Protein AF-F7QZC0-F1 (afdb_monomer_lite)

Secondary structure (DSSP, 8-state):
--HHHHHHHHHHH-GGGHHHHHHHHHHHHHHHS-HHHHHHHHHHPPP-SSHHHHHHHHHHHTHHHHHHHHH-S--SHHHHHHHHHHHHHHHHHHH--

InterPro domains:
  IPR002560 Transposase IS204/IS1001/IS1096/IS1165, DDE domain [PF01610] (2-93)
  IPR047951 Transposase ISL3 [PTHR33498] (2-93)

Foldseek 3Di:
DDPVVVVCVVCVVPVVCPVVVVLVVQCVVVLVDDLVSNCVSLVPDDDPVDPVVVVSVVCVVVVVVSSCVSVDPDDCVVVVVVVVVVVVVVVVVVVVD

Structure (mmCIF, N/CA/C/O backbone):
data_AF-F7QZC0-F1
#
_entry.id   AF-F7QZC0-F1
#
loop_
_atom_site.group_PDB
_atom_site.id
_atom_site.type_symbol
_atom_site.label_atom_id
_atom_site.label_alt_id
_atom_site.label_comp_id
_atom_site.label_asym_id
_atom_site.label_entity_id
_atom_site.label_seq_id
_atom_site.pdbx_PDB_ins_code
_atom_site.Cartn_x
_atom_site.Cartn_y
_atom_site.Cartn_z
_atom_site.occupancy
_atom_site.B_iso_or_equiv
_atom_site.auth_seq_id
_atom_site.auth_comp_id
_atom_site.auth_asym_id
_atom_site.auth_atom_id
_atom_site.pdbx_PDB_model_num
ATOM 1 N N . MET A 1 1 ? -5.871 -28.385 -7.927 1.00 47.09 1 MET A N 1
ATOM 2 C CA . MET A 1 1 ? -6.767 -27.523 -7.129 1.00 47.09 1 MET A CA 1
ATOM 3 C C . MET A 1 1 ? -6.372 -26.083 -7.421 1.00 47.09 1 MET A C 1
ATOM 5 O O . MET A 1 1 ? -5.223 -25.736 -7.187 1.00 47.09 1 MET A O 1
ATOM 9 N N . THR A 1 2 ? -7.232 -25.304 -8.071 1.00 61.31 2 THR A N 1
ATOM 10 C CA . THR A 1 2 ? -6.954 -23.900 -8.428 1.00 61.31 2 THR A CA 1
ATOM 11 C C . THR A 1 2 ? -7.041 -23.016 -7.180 1.00 61.31 2 THR A C 1
ATOM 13 O O . THR A 1 2 ? -7.759 -23.361 -6.243 1.00 61.31 2 THR A O 1
ATOM 16 N N . GLN A 1 3 ? -6.321 -21.883 -7.145 1.00 58.19 3 GLN A N 1
ATOM 17 C CA . GLN A 1 3 ? -6.375 -20.947 -6.005 1.00 58.19 3 GLN A CA 1
ATOM 18 C C . GLN A 1 3 ? -7.816 -20.511 -5.687 1.00 58.19 3 GLN A C 1
ATOM 20 O O . GLN A 1 3 ? -8.165 -20.386 -4.518 1.00 58.19 3 GLN A O 1
ATOM 25 N N . GLN A 1 4 ? -8.664 -20.401 -6.716 1.00 63.62 4 GLN A N 1
ATOM 26 C CA . GLN A 1 4 ? -10.090 -20.094 -6.597 1.00 63.62 4 GLN A CA 1
ATOM 27 C C . GLN A 1 4 ? -10.853 -21.109 -5.726 1.00 63.62 4 GLN A C 1
ATOM 29 O O . GLN A 1 4 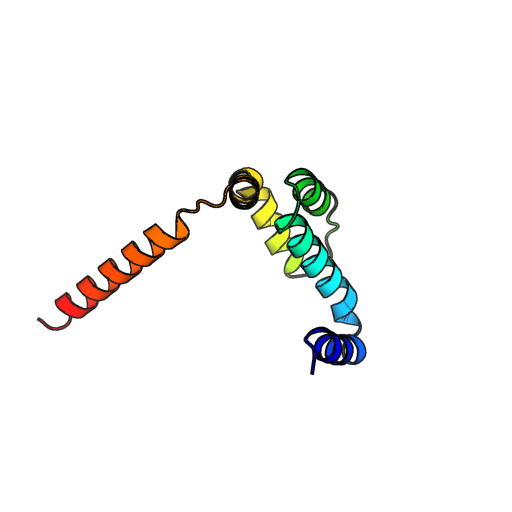? -11.549 -20.721 -4.798 1.00 63.62 4 GLN A O 1
ATOM 34 N N . ASN A 1 5 ? -10.630 -22.414 -5.926 1.00 65.50 5 ASN A N 1
ATOM 35 C CA . ASN A 1 5 ? -11.360 -23.460 -5.199 1.00 65.50 5 ASN A CA 1
ATOM 36 C C . ASN A 1 5 ? -10.967 -23.541 -3.712 1.00 65.50 5 ASN A C 1
ATOM 38 O O . ASN A 1 5 ? -11.767 -23.964 -2.883 1.00 65.50 5 ASN A O 1
ATOM 42 N N . ALA A 1 6 ? -9.729 -23.170 -3.368 1.00 64.56 6 ALA A N 1
ATOM 43 C CA . ALA A 1 6 ? -9.280 -23.112 -1.975 1.00 64.56 6 ALA A CA 1
ATOM 44 C C . ALA A 1 6 ? -9.856 -21.887 -1.244 1.00 64.56 6 ALA A C 1
ATOM 46 O O . ALA A 1 6 ? -10.171 -21.967 -0.058 1.00 64.56 6 ALA A O 1
ATOM 47 N N . LEU A 1 7 ? -10.020 -20.773 -1.960 1.00 65.31 7 LEU A N 1
ATOM 48 C CA . LEU A 1 7 ? -10.615 -19.542 -1.444 1.00 65.31 7 LEU A CA 1
ATOM 49 C C . LEU A 1 7 ? -12.115 -19.690 -1.210 1.00 65.31 7 LEU A C 1
ATOM 51 O O . LEU A 1 7 ? -12.585 -19.327 -0.134 1.00 65.31 7 LEU A O 1
ATOM 55 N N . ASP A 1 8 ? -12.834 -20.313 -2.145 1.00 67.12 8 ASP A N 1
ATOM 56 C CA . ASP A 1 8 ? -14.265 -20.596 -1.991 1.00 67.12 8 ASP A CA 1
ATOM 57 C 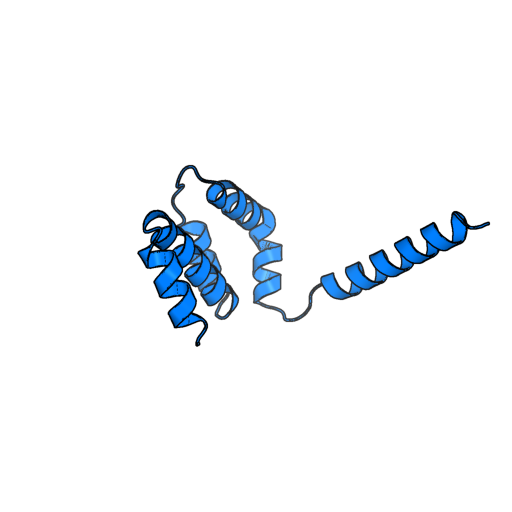C . ASP A 1 8 ? -14.538 -21.422 -0.727 1.00 67.12 8 ASP A C 1
ATOM 59 O O . ASP A 1 8 ? -15.504 -21.183 -0.009 1.00 67.12 8 ASP A O 1
ATOM 63 N N . LEU A 1 9 ? -13.646 -22.359 -0.396 1.00 70.06 9 LEU A N 1
ATOM 64 C CA . LEU A 1 9 ? -13.721 -23.168 0.822 1.00 70.06 9 LEU A CA 1
ATOM 65 C C . LEU A 1 9 ? -13.515 -22.347 2.105 1.00 70.06 9 LEU A C 1
ATOM 67 O O . LEU A 1 9 ? -14.191 -22.593 3.103 1.00 70.06 9 LEU A O 1
ATOM 71 N N . ILE A 1 10 ? -12.606 -21.371 2.091 1.00 69.38 10 ILE A N 1
ATOM 72 C CA . ILE A 1 10 ? -12.312 -20.512 3.249 1.00 69.38 10 ILE A CA 1
ATOM 73 C C . ILE A 1 10 ? -13.434 -19.492 3.464 1.00 69.38 10 ILE A C 1
ATOM 75 O O . ILE A 1 10 ? -13.900 -19.332 4.592 1.00 69.38 10 ILE A O 1
ATOM 79 N N . VAL A 1 11 ? -13.906 -18.847 2.393 1.00 66.31 11 VAL A N 1
ATOM 80 C CA . VAL A 1 11 ? -15.000 -17.863 2.445 1.00 66.31 11 VAL A CA 1
ATOM 81 C C . VAL A 1 11 ? -16.310 -18.532 2.861 1.00 66.31 11 VAL A C 1
ATOM 83 O O . VAL A 1 11 ? -17.011 -18.019 3.730 1.00 66.31 11 VAL A O 1
ATOM 86 N N . LYS A 1 12 ? -16.600 -19.732 2.340 1.00 71.31 12 LYS A N 1
ATOM 87 C CA . LYS A 1 12 ? -17.791 -20.510 2.716 1.00 71.31 12 LYS A CA 1
ATOM 88 C C . LYS A 1 12 ? -17.807 -20.911 4.195 1.00 71.31 12 LYS A C 1
ATOM 90 O O . LYS A 1 12 ? -18.877 -20.972 4.793 1.00 71.31 12 LYS A O 1
ATOM 95 N N . ASN A 1 13 ? -16.640 -21.172 4.784 1.00 73.31 13 ASN A N 1
ATOM 96 C CA . ASN A 1 13 ? -16.520 -21.548 6.196 1.00 73.31 13 ASN A CA 1
ATOM 97 C C . ASN A 1 13 ? -16.451 -20.338 7.142 1.00 73.31 13 ASN A C 1
ATOM 99 O O . ASN A 1 13 ? -16.748 -20.474 8.329 1.00 73.31 13 ASN A O 1
ATOM 103 N N . HIS A 1 14 ? -16.082 -19.158 6.636 1.00 69.44 14 HIS A N 1
ATOM 104 C CA . HIS A 1 14 ? -15.964 -17.937 7.428 1.00 69.44 14 HIS A CA 1
ATOM 105 C C . HIS A 1 14 ? -16.519 -16.714 6.674 1.00 69.44 14 HIS A C 1
ATOM 107 O O . HIS A 1 14 ? -15.747 -15.865 6.217 1.00 69.44 14 HIS A O 1
ATOM 113 N N . PRO A 1 15 ? -17.854 -16.579 6.571 1.00 69.38 15 PRO A N 1
ATOM 114 C CA . PRO A 1 15 ? -18.511 -15.527 5.786 1.00 69.38 15 PRO A CA 1
ATOM 115 C C . PRO A 1 15 ? -18.159 -14.096 6.228 1.00 69.38 15 PRO A C 1
ATOM 117 O O . PRO A 1 15 ? -18.252 -13.154 5.448 1.00 69.38 15 PRO A O 1
ATOM 120 N N . GLN A 1 16 ? -17.666 -13.905 7.456 1.00 70.69 16 GLN A N 1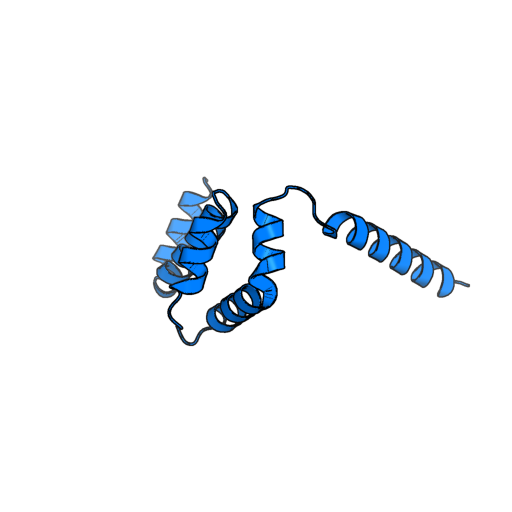
ATOM 121 C CA . GLN A 1 16 ? -17.135 -12.618 7.914 1.00 70.69 16 GLN A CA 1
ATOM 122 C C . GLN A 1 16 ? -15.890 -12.135 7.141 1.00 70.69 16 GLN A C 1
ATOM 124 O O . GLN A 1 16 ? -15.560 -10.951 7.209 1.00 70.69 16 GLN A O 1
ATOM 129 N N . PHE A 1 17 ? -15.194 -13.024 6.423 1.00 69.88 17 PHE A N 1
ATOM 130 C CA . PHE A 1 17 ? -13.995 -12.686 5.651 1.00 69.88 17 PHE A CA 1
ATOM 131 C C . PHE A 1 17 ? -14.284 -12.235 4.224 1.00 69.88 17 PHE A C 1
ATOM 133 O O . PHE A 1 17 ? -13.394 -11.647 3.619 1.00 69.88 17 PHE A O 1
ATOM 140 N N . GLU A 1 18 ? -15.495 -12.445 3.707 1.00 75.94 18 GLU A N 1
ATOM 141 C CA . GLU A 1 18 ? -15.858 -12.104 2.325 1.00 75.94 18 GLU A CA 1
ATOM 142 C C . GLU A 1 18 ? -15.576 -10.623 2.031 1.00 75.94 18 GLU A C 1
ATOM 144 O O . GLU A 1 18 ? -14.751 -10.296 1.185 1.00 75.94 18 GLU A O 1
ATOM 149 N N . LYS A 1 19 ? -16.100 -9.719 2.867 1.00 75.94 19 LYS A N 1
ATOM 150 C CA . LYS A 1 19 ? -15.890 -8.266 2.721 1.00 75.94 19 LYS A CA 1
ATOM 151 C C . LYS A 1 19 ? -14.430 -7.829 2.863 1.00 75.94 19 LYS A C 1
ATOM 153 O O . LYS A 1 19 ? -14.016 -6.837 2.268 1.00 75.94 19 LYS A O 1
ATOM 158 N N . VAL A 1 20 ? -13.658 -8.524 3.699 1.00 78.44 20 VAL A N 1
ATOM 159 C CA . VAL A 1 20 ? -12.228 -8.232 3.904 1.00 78.44 20 VAL A CA 1
ATOM 160 C C . VAL A 1 20 ? -11.430 -8.675 2.682 1.00 78.44 20 VAL A C 1
ATOM 162 O O . VAL A 1 20 ? -10.503 -7.986 2.257 1.00 78.44 20 VAL A O 1
ATOM 165 N N . TYR A 1 21 ? -11.804 -9.820 2.122 1.00 77.12 21 TYR A N 1
ATOM 166 C CA . TYR A 1 21 ? -11.174 -10.390 0.950 1.00 77.12 21 TYR A CA 1
ATOM 167 C C . TYR A 1 21 ? -11.492 -9.581 -0.310 1.00 77.12 21 TYR A C 1
ATOM 169 O O . TYR A 1 21 ? -10.566 -9.247 -1.042 1.00 77.12 21 TYR A O 1
ATOM 177 N N . ASP A 1 22 ? -12.739 -9.146 -0.487 1.00 81.25 22 ASP A N 1
ATOM 178 C CA . ASP A 1 22 ? -13.135 -8.244 -1.573 1.00 81.25 22 ASP A CA 1
ATOM 179 C C . ASP A 1 22 ? -12.330 -6.941 -1.531 1.00 81.25 22 ASP A C 1
ATOM 181 O O . ASP A 1 22 ? -11.738 -6.539 -2.530 1.00 81.25 22 ASP A O 1
ATOM 185 N N . ALA A 1 23 ? -12.200 -6.328 -0.348 1.00 77.75 23 ALA A N 1
ATOM 186 C CA . ALA A 1 23 ? -11.390 -5.124 -0.175 1.00 77.75 23 ALA A CA 1
ATOM 187 C C . ALA A 1 23 ? -9.904 -5.366 -0.500 1.00 77.75 23 ALA A C 1
ATOM 189 O O . ALA A 1 23 ? -9.252 -4.521 -1.115 1.00 77.75 23 ALA A O 1
ATOM 190 N N . TYR A 1 24 ? -9.353 -6.521 -0.114 1.00 83.31 24 TYR A N 1
ATOM 191 C CA . TYR A 1 24 ? -7.993 -6.912 -0.490 1.00 83.31 24 TYR A CA 1
ATOM 192 C C . TYR A 1 24 ? -7.848 -7.062 -2.008 1.00 83.31 24 TYR A C 1
ATOM 194 O O . TYR A 1 24 ? -6.868 -6.590 -2.587 1.00 83.31 24 TYR A O 1
ATOM 202 N N . GLN A 1 25 ? -8.815 -7.705 -2.654 1.00 79.62 25 GLN A N 1
ATOM 203 C CA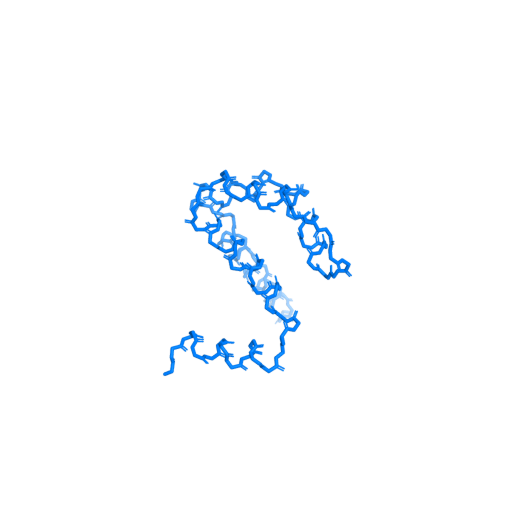 . GLN A 1 25 ? -8.776 -8.000 -4.078 1.00 79.62 25 GLN A CA 1
ATOM 204 C C . GLN A 1 25 ? -8.964 -6.734 -4.914 1.00 79.62 25 GLN A C 1
ATOM 206 O O . GLN A 1 25 ? -8.258 -6.553 -5.905 1.00 79.62 25 GLN A O 1
ATOM 211 N N . ASP A 1 26 ? -9.810 -5.810 -4.462 1.00 78.31 26 ASP A N 1
ATOM 212 C CA . ASP A 1 26 ? -9.959 -4.475 -5.036 1.00 78.31 26 ASP A CA 1
ATOM 213 C C . ASP A 1 26 ? -8.660 -3.675 -4.959 1.00 78.31 26 ASP A C 1
ATOM 215 O O . ASP A 1 26 ? -8.215 -3.126 -5.969 1.00 78.31 26 ASP A O 1
ATOM 219 N N . VAL A 1 27 ? -8.003 -3.661 -3.795 1.00 74.88 27 VAL A N 1
ATOM 220 C CA . VAL A 1 27 ? -6.698 -3.007 -3.632 1.00 74.88 27 VAL A CA 1
ATOM 221 C C . VAL A 1 27 ? -5.655 -3.668 -4.534 1.00 74.88 27 VAL A C 1
ATOM 223 O O . VAL A 1 27 ? -4.968 -2.977 -5.277 1.00 74.88 27 VAL A O 1
ATOM 226 N N . PHE A 1 28 ? -5.553 -4.997 -4.540 1.00 77.50 28 PHE A N 1
ATOM 227 C CA . PHE A 1 28 ? -4.583 -5.724 -5.363 1.00 77.50 28 PHE A CA 1
ATOM 228 C C . PHE A 1 28 ? -4.796 -5.498 -6.868 1.00 77.50 28 PHE A C 1
ATOM 230 O O . PHE A 1 28 ? -3.838 -5.304 -7.620 1.00 77.50 28 PHE A O 1
ATOM 237 N N . ASN A 1 29 ? -6.051 -5.474 -7.315 1.00 71.94 29 ASN A N 1
ATOM 238 C CA . ASN A 1 29 ? -6.399 -5.200 -8.705 1.00 71.94 29 ASN A CA 1
ATOM 239 C C . ASN A 1 29 ? -6.140 -3.734 -9.081 1.00 71.94 29 ASN A C 1
ATOM 241 O O . ASN A 1 29 ? -5.666 -3.475 -10.188 1.00 71.94 29 ASN A O 1
ATOM 245 N N . ALA A 1 30 ? -6.373 -2.788 -8.165 1.00 69.25 30 ALA A N 1
ATOM 246 C CA . ALA A 1 30 ? -6.021 -1.379 -8.345 1.00 69.25 30 ALA A CA 1
ATOM 247 C C . ALA A 1 30 ? -4.499 -1.173 -8.429 1.00 69.25 30 ALA A C 1
ATOM 249 O O . ALA A 1 30 ? -4.021 -0.431 -9.283 1.00 69.25 30 ALA A O 1
ATOM 250 N N . LEU A 1 31 ? -3.725 -1.893 -7.610 1.00 66.88 31 LEU A N 1
ATOM 251 C CA . LEU A 1 31 ? -2.262 -1.919 -7.70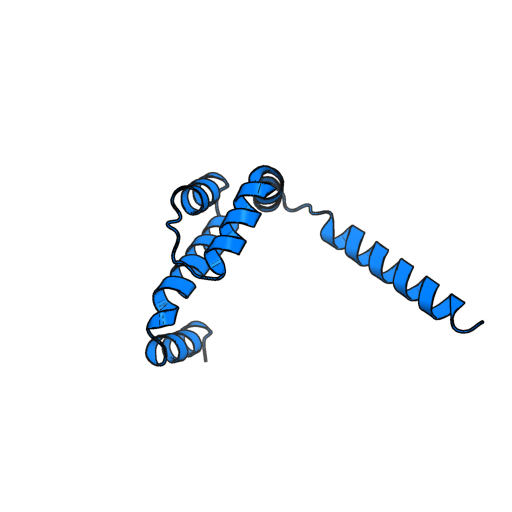0 1.00 66.88 31 LEU A CA 1
ATOM 252 C C . LEU A 1 31 ? -1.777 -2.508 -9.038 1.00 66.88 31 LEU A C 1
ATOM 254 O O . LEU A 1 31 ? -0.713 -2.135 -9.516 1.00 66.88 31 LEU A O 1
ATOM 258 N N . LYS A 1 32 ? -2.560 -3.393 -9.675 1.00 66.25 32 LYS A N 1
ATOM 259 C CA . LYS A 1 32 ? -2.274 -3.938 -11.014 1.00 66.25 32 LYS A CA 1
ATOM 260 C C . LYS A 1 32 ? -2.683 -3.021 -12.175 1.00 66.25 32 LYS A C 1
ATOM 262 O O . LYS A 1 32 ? -2.180 -3.229 -13.280 1.00 66.25 32 LYS A O 1
ATOM 267 N N . LYS A 1 33 ? -3.608 -2.065 -11.989 1.00 60.09 33 LYS A N 1
ATOM 268 C CA . LYS A 1 33 ? -4.095 -1.163 -13.054 1.00 60.09 33 LYS A CA 1
ATOM 269 C C . LYS A 1 33 ? -4.524 0.219 -12.532 1.00 60.09 33 LYS A C 1
ATOM 271 O O . LYS A 1 33 ? -5.535 0.343 -11.851 1.00 60.09 33 LYS A O 1
ATOM 276 N N . LYS A 1 34 ? -3.821 1.242 -13.045 1.00 72.06 34 LYS A N 1
ATOM 277 C CA . LYS A 1 34 ? -4.067 2.699 -12.992 1.00 72.06 34 LYS A CA 1
ATOM 278 C C . LYS A 1 34 ? -4.168 3.326 -11.591 1.00 72.06 34 LYS A C 1
ATOM 280 O O . LYS A 1 34 ? -5.142 3.149 -10.868 1.00 72.06 34 LYS A O 1
ATOM 285 N N . ARG A 1 35 ? -3.200 4.213 -11.321 1.00 77.12 35 ARG A N 1
ATOM 286 C CA . ARG A 1 35 ? -3.106 5.224 -10.245 1.00 77.12 35 ARG A CA 1
ATOM 287 C C . ARG A 1 35 ? -4.457 5.766 -9.753 1.00 77.12 35 ARG A C 1
ATOM 289 O O . ARG A 1 35 ? -4.696 5.834 -8.554 1.00 77.12 35 ARG A O 1
ATOM 296 N N . GLU A 1 36 ? -5.344 6.105 -10.682 1.00 80.25 36 GLU A N 1
ATOM 297 C CA . GLU A 1 36 ? -6.677 6.667 -10.422 1.00 80.25 36 GLU A CA 1
ATOM 298 C C . GLU A 1 36 ? -7.584 5.719 -9.624 1.00 80.25 36 GLU A C 1
ATOM 300 O O . GLU A 1 36 ? -8.268 6.154 -8.702 1.00 80.25 36 GLU A O 1
ATOM 305 N N . ARG A 1 37 ? -7.551 4.411 -9.916 1.00 83.12 37 ARG A N 1
ATOM 306 C CA . ARG A 1 37 ? -8.378 3.420 -9.216 1.00 83.12 37 ARG A CA 1
ATOM 307 C C . ARG A 1 37 ? -7.912 3.209 -7.779 1.00 83.12 37 ARG A C 1
ATOM 309 O O . ARG A 1 37 ? -8.734 2.992 -6.896 1.00 83.12 37 ARG A O 1
ATOM 316 N N . LEU A 1 38 ? -6.605 3.288 -7.533 1.00 84.38 38 LEU A N 1
ATOM 317 C CA . LEU A 1 38 ? -6.061 3.190 -6.181 1.00 84.38 38 LEU A CA 1
ATOM 318 C C . LEU A 1 38 ? -6.455 4.399 -5.329 1.00 84.38 38 LEU A C 1
ATOM 320 O O . LEU A 1 38 ? -6.822 4.224 -4.170 1.00 84.38 38 LEU A O 1
ATOM 324 N N . ILE A 1 39 ? -6.405 5.603 -5.908 1.00 87.19 39 ILE A N 1
ATOM 325 C CA . ILE A 1 39 ? -6.871 6.826 -5.241 1.00 87.19 39 ILE A CA 1
ATOM 326 C C . ILE A 1 39 ? -8.344 6.665 -4.860 1.00 87.19 39 ILE A C 1
ATOM 328 O O . ILE A 1 39 ? -8.680 6.810 -3.690 1.00 87.19 39 ILE A O 1
ATOM 332 N N . ASP A 1 40 ? -9.184 6.262 -5.814 1.00 88.62 40 ASP A N 1
ATOM 333 C CA . ASP A 1 40 ? -10.620 6.060 -5.610 1.00 88.62 40 ASP A CA 1
ATOM 334 C C . ASP A 1 40 ? -10.928 5.058 -4.479 1.00 88.62 40 ASP A C 1
ATOM 336 O O . ASP A 1 40 ? -11.708 5.353 -3.573 1.00 88.62 40 ASP A O 1
ATOM 340 N N . VAL A 1 41 ? -10.256 3.900 -4.465 1.00 89.25 41 VAL A N 1
ATOM 341 C CA . VAL A 1 41 ? -10.432 2.874 -3.420 1.00 89.25 41 VAL A CA 1
ATOM 342 C C . VAL A 1 41 ? -9.986 3.379 -2.049 1.00 89.25 41 VAL A C 1
ATOM 344 O O . VAL A 1 41 ? -10.674 3.160 -1.049 1.00 89.25 41 VAL A O 1
ATOM 347 N N . LEU A 1 42 ? -8.836 4.055 -1.974 1.00 90.38 42 LEU A N 1
ATOM 348 C CA . LEU A 1 42 ? -8.337 4.570 -0.705 1.00 90.38 42 LEU A CA 1
ATOM 349 C C . LEU A 1 42 ? -9.249 5.683 -0.188 1.00 90.38 42 LEU A C 1
ATOM 351 O O . LEU A 1 42 ? -9.646 5.646 0.977 1.00 90.38 42 LEU A O 1
ATOM 355 N N . GLU A 1 43 ? -9.612 6.661 -1.015 1.00 90.50 43 GLU A N 1
ATOM 356 C CA . GLU A 1 43 ? -10.434 7.802 -0.607 1.00 90.50 43 GLU A CA 1
ATOM 357 C C . GLU A 1 43 ? -11.832 7.381 -0.153 1.00 90.50 43 GLU A C 1
ATOM 359 O O . GLU A 1 43 ? -12.247 7.799 0.932 1.00 90.50 43 GLU A O 1
ATOM 364 N N . ASN A 1 44 ? -12.484 6.472 -0.882 1.00 92.19 44 ASN A N 1
ATOM 365 C CA . ASN A 1 44 ? -13.844 6.018 -0.585 1.00 92.19 44 ASN A CA 1
ATOM 366 C C . ASN A 1 44 ? -13.939 4.916 0.484 1.00 92.19 44 ASN A C 1
ATOM 368 O O . ASN A 1 44 ? -15.044 4.503 0.851 1.00 92.19 44 ASN A O 1
ATOM 372 N N . TYR A 1 45 ? -12.811 4.453 1.031 1.00 92.88 45 TYR A N 1
ATOM 373 C CA . TYR A 1 45 ? -12.808 3.466 2.108 1.00 92.88 45 TYR A CA 1
ATOM 374 C C . TYR A 1 45 ? -13.557 3.970 3.352 1.00 92.88 45 TYR A C 1
ATOM 376 O O . TYR A 1 45 ? -13.187 4.975 3.972 1.00 92.88 45 TYR A O 1
ATOM 384 N N . ARG A 1 46 ? -14.579 3.213 3.768 1.00 92.12 46 ARG A N 1
ATOM 385 C CA . ARG A 1 46 ? -15.316 3.435 5.016 1.00 92.12 46 ARG A CA 1
ATOM 386 C C . ARG A 1 46 ? -14.711 2.598 6.131 1.00 92.12 46 ARG A C 1
ATOM 388 O O . ARG A 1 46 ? -14.497 1.399 5.970 1.00 92.12 46 ARG A O 1
ATOM 395 N N . ARG A 1 47 ? -14.479 3.236 7.279 1.00 91.12 47 ARG A N 1
ATOM 396 C CA . ARG A 1 47 ? -13.950 2.560 8.464 1.00 91.12 47 ARG A CA 1
ATOM 397 C C . ARG A 1 47 ? -14.850 1.409 8.887 1.00 91.12 47 ARG A C 1
ATOM 399 O O . ARG A 1 47 ? -16.069 1.555 8.938 1.00 91.12 47 ARG A O 1
ATOM 406 N N . SER A 1 48 ? -14.219 0.292 9.217 1.00 89.69 48 SER A N 1
ATOM 407 C CA . SER A 1 48 ? -14.888 -0.934 9.654 1.00 89.69 48 SER A CA 1
ATOM 408 C C . SER A 1 48 ? -14.620 -1.265 11.124 1.00 89.69 48 SER A C 1
ATOM 410 O O . SER A 1 48 ? -15.186 -2.225 11.640 1.00 89.69 48 SER A O 1
ATOM 412 N N . GLY A 1 49 ? -13.774 -0.485 11.811 1.00 87.31 49 GLY A N 1
ATOM 413 C CA . GLY A 1 49 ? -13.364 -0.743 13.194 1.00 87.31 49 GLY A CA 1
ATOM 414 C C . GLY A 1 49 ? -12.331 -1.865 13.323 1.00 87.31 49 GLY A C 1
ATOM 415 O O . GLY A 1 49 ? -12.087 -2.348 14.424 1.00 87.31 49 GLY A O 1
ATOM 416 N N . GLN A 1 50 ? -11.741 -2.296 12.207 1.00 90.12 50 GLN A N 1
ATOM 417 C CA . GLN A 1 50 ? -10.806 -3.418 12.135 1.00 90.12 50 GLN A CA 1
ATOM 418 C C . GLN A 1 50 ? -9.388 -2.949 11.804 1.00 90.12 50 GLN A C 1
ATOM 420 O O . GLN A 1 50 ? -9.161 -1.801 11.422 1.00 90.12 50 GLN A O 1
ATOM 425 N N . ASN A 1 51 ? -8.425 -3.873 11.864 1.00 86.62 51 ASN A N 1
ATOM 426 C CA . ASN A 1 51 ? -7.012 -3.614 11.547 1.00 86.62 51 ASN A CA 1
ATOM 427 C C . ASN A 1 51 ? -6.788 -2.981 10.158 1.00 86.62 51 ASN A C 1
ATOM 429 O O . ASN A 1 51 ? -5.792 -2.286 9.945 1.00 86.62 51 ASN A O 1
ATOM 433 N N . MET A 1 52 ? -7.728 -3.180 9.229 1.00 90.88 52 MET A N 1
ATOM 434 C CA . MET A 1 52 ? -7.709 -2.568 7.901 1.00 90.88 52 MET A CA 1
ATOM 435 C C . MET A 1 52 ? -7.783 -1.034 7.957 1.00 90.88 52 MET A C 1
ATOM 437 O O . MET A 1 52 ? -7.168 -0.365 7.133 1.00 90.88 52 MET A O 1
ATOM 441 N N . ASP A 1 53 ? -8.432 -0.454 8.972 1.00 92.44 53 ASP A N 1
ATOM 442 C CA . ASP A 1 53 ? -8.501 1.001 9.151 1.00 92.44 53 ASP A CA 1
ATOM 443 C C . ASP A 1 53 ? -7.107 1.608 9.350 1.00 92.44 53 ASP A C 1
ATOM 445 O O . ASP A 1 53 ? -6.784 2.658 8.786 1.00 92.44 53 ASP A O 1
ATOM 449 N N . THR A 1 54 ? -6.261 0.923 10.122 1.00 93.62 54 THR A N 1
ATOM 450 C CA . THR A 1 54 ? -4.868 1.316 10.343 1.00 93.62 54 THR A CA 1
ATOM 451 C C . THR A 1 54 ? -4.068 1.196 9.053 1.00 93.62 54 THR A C 1
ATOM 453 O O . THR A 1 54 ? -3.367 2.139 8.691 1.00 93.62 54 THR A O 1
ATOM 456 N N . ALA A 1 55 ? -4.216 0.088 8.320 1.00 91.50 55 ALA A N 1
ATOM 457 C CA . ALA A 1 55 ? -3.528 -0.115 7.046 1.00 91.50 55 ALA A CA 1
ATOM 458 C C . ALA A 1 55 ? -3.891 0.973 6.020 1.00 91.50 55 ALA A C 1
ATOM 460 O O . ALA A 1 55 ? -3.000 1.601 5.447 1.00 91.50 55 ALA A O 1
ATOM 461 N N . ILE A 1 56 ? -5.183 1.273 5.850 1.00 93.88 56 ILE A N 1
ATOM 462 C CA . ILE A 1 56 ? -5.657 2.329 4.946 1.00 93.88 56 ILE A CA 1
ATOM 463 C C . ILE A 1 56 ? -5.168 3.709 5.400 1.00 93.88 56 ILE A C 1
ATOM 465 O O . ILE A 1 56 ? -4.742 4.511 4.571 1.00 93.88 56 ILE A O 1
ATOM 469 N N . SER A 1 57 ? -5.162 3.987 6.707 1.00 94.44 57 SER A N 1
ATOM 470 C CA . SER A 1 57 ? -4.612 5.235 7.254 1.00 94.44 57 SER A CA 1
ATOM 471 C C . SER A 1 57 ? -3.122 5.394 6.928 1.00 94.44 57 SER A C 1
ATOM 473 O O . SER A 1 57 ? -2.686 6.453 6.473 1.00 94.44 57 SER A O 1
ATOM 475 N N . THR A 1 58 ? -2.335 4.327 7.085 1.00 95.56 58 THR A N 1
ATOM 476 C CA . THR A 1 58 ? -0.908 4.318 6.739 1.00 95.56 58 THR A CA 1
ATOM 477 C C . THR A 1 58 ? -0.680 4.507 5.241 1.00 95.56 58 THR A C 1
ATOM 479 O O . THR A 1 58 ? 0.220 5.259 4.863 1.00 95.56 58 THR A O 1
ATOM 482 N N . LEU A 1 59 ? -1.491 3.872 4.391 1.00 92.94 59 LEU A N 1
ATOM 483 C CA . LEU A 1 59 ? -1.414 4.042 2.938 1.00 92.94 59 LEU A CA 1
ATOM 484 C C . LEU A 1 59 ? -1.751 5.480 2.529 1.00 92.94 59 LEU A C 1
ATOM 486 O O . LEU A 1 59 ? -0.978 6.093 1.798 1.00 92.94 59 LEU A O 1
ATOM 490 N N . LYS A 1 60 ? -2.825 6.064 3.081 1.00 93.00 60 LYS A N 1
ATOM 491 C CA . LYS A 1 60 ? -3.184 7.477 2.864 1.00 93.00 60 LYS A CA 1
ATOM 492 C C . LYS A 1 60 ? -2.078 8.430 3.314 1.00 93.00 60 LYS A C 1
ATOM 494 O O . LYS A 1 60 ? -1.736 9.358 2.590 1.00 93.00 60 LYS A O 1
ATOM 499 N N . LYS A 1 61 ? -1.471 8.185 4.480 1.00 95.81 61 LYS A N 1
ATOM 500 C CA . LYS A 1 61 ? -0.362 9.004 5.001 1.00 95.81 61 LYS A CA 1
ATOM 501 C C . LYS A 1 61 ? 0.862 8.994 4.079 1.00 95.81 61 LYS A C 1
ATOM 503 O O . LYS A 1 61 ? 1.580 9.985 4.020 1.00 95.81 61 LYS A O 1
ATOM 508 N N . ASN A 1 62 ? 1.093 7.893 3.365 1.00 91.38 62 ASN A N 1
ATOM 509 C CA . ASN A 1 62 ? 2.226 7.723 2.454 1.00 91.38 62 ASN A CA 1
ATOM 510 C C . ASN A 1 62 ? 1.801 7.741 0.975 1.00 91.38 62 ASN A C 1
ATOM 512 O O . ASN A 1 62 ? 2.490 7.151 0.142 1.00 91.38 62 ASN A O 1
ATOM 516 N N . MET A 1 63 ? 0.689 8.414 0.643 1.00 89.44 63 MET A N 1
ATOM 517 C CA . MET A 1 63 ? 0.046 8.348 -0.676 1.00 89.44 63 MET A CA 1
ATOM 518 C C . MET A 1 63 ? 1.031 8.555 -1.830 1.00 89.44 63 MET A C 1
ATOM 520 O O . MET A 1 63 ? 1.050 7.761 -2.758 1.00 89.44 63 MET A O 1
ATOM 524 N N . THR A 1 64 ? 1.911 9.557 -1.761 1.00 87.56 64 THR A N 1
ATOM 525 C CA . THR A 1 64 ? 2.899 9.826 -2.820 1.00 87.56 64 THR A CA 1
ATOM 526 C C . THR A 1 64 ? 3.811 8.631 -3.097 1.00 87.56 64 THR A C 1
ATOM 528 O O . THR A 1 64 ? 4.013 8.263 -4.250 1.00 87.56 64 THR A O 1
ATOM 531 N N . ALA A 1 65 ? 4.341 7.990 -2.051 1.00 85.56 65 ALA A N 1
ATOM 532 C CA . ALA A 1 65 ? 5.200 6.818 -2.205 1.00 85.56 65 ALA A CA 1
ATOM 533 C C . ALA A 1 65 ? 4.414 5.616 -2.748 1.00 85.56 65 ALA A C 1
ATOM 535 O O . ALA A 1 65 ? 4.922 4.877 -3.588 1.00 85.56 65 ALA A O 1
ATOM 536 N N . VAL A 1 66 ? 3.165 5.457 -2.303 1.00 87.12 66 VAL A N 1
ATOM 537 C CA . VAL A 1 66 ? 2.260 4.406 -2.777 1.00 87.12 66 VAL A CA 1
ATOM 538 C C . VAL A 1 66 ? 1.935 4.597 -4.264 1.00 87.12 66 VAL A C 1
ATOM 540 O O . VAL A 1 66 ? 2.086 3.655 -5.036 1.00 87.12 66 VAL A O 1
ATOM 543 N N . LEU A 1 67 ? 1.571 5.805 -4.701 1.00 85.44 67 LEU A N 1
ATOM 544 C CA . LEU A 1 67 ? 1.296 6.095 -6.113 1.00 85.44 67 LEU A CA 1
ATOM 545 C C . LEU A 1 67 ? 2.541 5.896 -6.982 1.00 85.44 67 LEU A C 1
ATOM 547 O O . LEU A 1 67 ? 2.451 5.228 -8.006 1.00 85.44 67 LEU A O 1
ATOM 551 N N . ASN A 1 68 ? 3.706 6.372 -6.535 1.00 83.88 68 ASN A N 1
ATOM 552 C CA . ASN A 1 68 ? 4.962 6.156 -7.255 1.00 83.88 68 ASN A CA 1
ATOM 553 C C . ASN A 1 68 ? 5.295 4.661 -7.382 1.00 83.88 68 ASN A C 1
ATOM 555 O O . ASN A 1 68 ? 5.788 4.238 -8.420 1.00 83.88 68 ASN A O 1
ATOM 559 N N . SER A 1 69 ? 4.992 3.847 -6.363 1.00 81.00 69 SER A N 1
ATOM 560 C CA . SER A 1 69 ? 5.219 2.393 -6.414 1.00 81.00 69 SER A CA 1
ATOM 561 C C . SER A 1 69 ? 4.295 1.641 -7.378 1.00 81.00 69 SER A C 1
ATOM 563 O O . SER A 1 69 ? 4.582 0.502 -7.729 1.00 81.00 69 SER A O 1
ATOM 565 N N . VAL A 1 70 ? 3.183 2.262 -7.780 1.00 80.38 70 VAL A N 1
ATOM 566 C CA . VAL A 1 70 ? 2.209 1.705 -8.735 1.00 80.38 70 VAL A CA 1
ATOM 567 C C . VAL A 1 70 ? 2.439 2.241 -10.145 1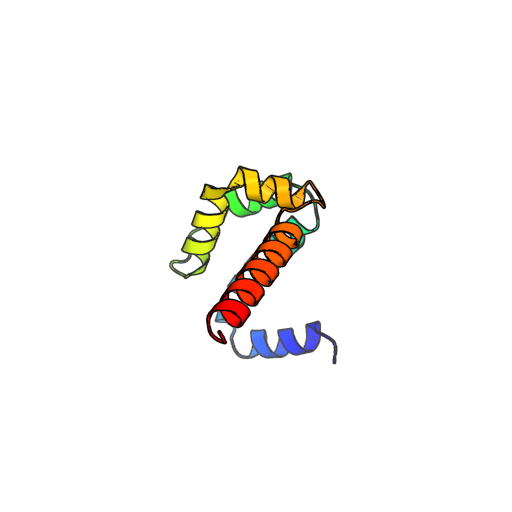.00 80.38 70 VAL A C 1
ATOM 569 O O . VAL A 1 70 ? 2.080 1.592 -11.121 1.00 80.38 70 VAL A O 1
ATOM 572 N N . GLU A 1 71 ? 3.018 3.433 -10.254 1.00 78.56 71 GLU A N 1
ATOM 573 C CA . GLU A 1 71 ? 3.318 4.098 -11.521 1.00 78.56 71 GLU A CA 1
ATOM 574 C C . GLU A 1 71 ? 4.663 3.663 -12.117 1.00 78.56 71 GLU A C 1
ATOM 576 O O . GLU A 1 71 ? 4.805 3.624 -13.338 1.00 78.56 71 GLU A O 1
ATOM 581 N N . TYR A 1 72 ? 5.633 3.300 -11.275 1.00 76.00 72 TYR A N 1
ATOM 582 C CA . TYR A 1 72 ? 6.982 2.945 -11.700 1.00 76.00 72 TYR A CA 1
ATOM 583 C C . TYR A 1 72 ? 7.381 1.545 -11.226 1.00 76.00 72 TYR A C 1
ATOM 585 O O . TYR A 1 72 ? 7.229 1.205 -10.055 1.00 76.00 72 TYR A O 1
ATOM 593 N N . ASP A 1 73 ? 8.021 0.774 -12.108 1.00 67.81 73 ASP A N 1
ATOM 594 C CA . ASP A 1 73 ? 8.582 -0.551 -11.785 1.00 67.81 73 ASP A CA 1
ATOM 595 C C . ASP A 1 73 ? 9.833 -0.481 -10.882 1.00 67.81 73 ASP A C 1
ATOM 597 O O . ASP A 1 73 ? 10.349 -1.496 -10.405 1.00 67.81 73 ASP A O 1
ATOM 601 N N . PHE A 1 74 ? 10.352 0.726 -10.647 1.00 68.12 74 PHE A N 1
ATOM 602 C CA . PHE A 1 74 ? 11.554 0.962 -9.858 1.00 68.12 74 PHE A CA 1
ATOM 603 C C . PHE A 1 74 ? 11.201 1.203 -8.391 1.00 68.12 74 PHE A C 1
ATOM 605 O O . PHE A 1 74 ? 10.432 2.099 -8.049 1.00 68.12 74 PHE A O 1
ATOM 612 N N . SER A 1 75 ? 11.831 0.443 -7.497 1.00 74.25 75 SER A N 1
ATOM 613 C CA . SER A 1 75 ? 11.732 0.655 -6.054 1.00 74.25 75 SER A CA 1
ATOM 614 C C . SER A 1 75 ? 13.112 0.618 -5.407 1.00 74.25 75 SER A C 1
ATOM 616 O O . SER A 1 75 ? 14.028 -0.045 -5.890 1.00 74.25 75 SER A O 1
ATOM 618 N N . ASN A 1 76 ? 13.255 1.286 -4.262 1.00 80.06 76 ASN A N 1
ATOM 619 C CA . ASN A 1 76 ? 14.476 1.202 -3.453 1.00 80.06 76 ASN A CA 1
ATOM 620 C C . ASN A 1 76 ? 14.613 -0.145 -2.716 1.00 80.06 76 ASN A C 1
ATOM 622 O O . ASN A 1 76 ? 15.658 -0.425 -2.130 1.00 80.06 76 ASN A O 1
ATOM 626 N N . GLY A 1 77 ? 13.590 -1.007 -2.763 1.00 80.50 77 GLY A N 1
ATOM 627 C CA . GLY A 1 77 ? 13.537 -2.277 -2.036 1.00 80.50 77 GLY A CA 1
ATOM 628 C C . GLY A 1 77 ? 14.724 -3.217 -2.305 1.00 80.50 77 GLY A C 1
ATOM 629 O O . GLY A 1 77 ? 15.344 -3.676 -1.342 1.00 80.50 77 GLY A O 1
ATOM 630 N N . PRO A 1 78 ? 15.104 -3.490 -3.569 1.00 81.19 78 PRO A N 1
ATOM 631 C CA . PRO A 1 78 ? 16.260 -4.330 -3.887 1.00 81.19 78 PRO A CA 1
ATOM 632 C C . PRO A 1 78 ? 17.578 -3.779 -3.327 1.00 81.19 78 PRO A C 1
ATOM 634 O O . PRO A 1 78 ? 18.352 -4.520 -2.715 1.00 81.19 78 PRO A O 1
ATOM 637 N N . VAL A 1 79 ? 17.806 -2.470 -3.467 1.00 86.00 79 VAL A N 1
ATOM 638 C CA . VAL A 1 79 ? 19.009 -1.786 -2.962 1.00 86.00 79 VAL A CA 1
ATOM 639 C C . VAL A 1 79 ? 19.060 -1.845 -1.434 1.00 86.00 79 VAL A C 1
ATOM 641 O O . VAL A 1 79 ? 20.084 -2.202 -0.847 1.00 86.00 79 VAL A O 1
ATOM 644 N N . GLU A 1 80 ? 17.943 -1.570 -0.763 1.00 87.44 80 GLU A N 1
ATOM 645 C CA . GLU A 1 80 ? 17.831 -1.699 0.691 1.00 87.44 80 GLU A CA 1
ATOM 646 C C . GLU A 1 80 ? 18.041 -3.137 1.177 1.00 87.44 80 GLU A C 1
ATOM 648 O O . GLU A 1 80 ? 18.638 -3.351 2.238 1.00 87.44 80 GLU A O 1
ATOM 653 N N . GLY A 1 81 ? 17.570 -4.125 0.414 1.00 87.88 81 GLY A N 1
ATOM 654 C CA . GLY A 1 81 ? 17.775 -5.544 0.688 1.00 87.88 81 GLY A CA 1
ATOM 655 C C . GLY A 1 81 ? 19.254 -5.926 0.650 1.00 87.88 81 GLY A C 1
ATOM 656 O O . GLY A 1 81 ? 19.755 -6.554 1.587 1.00 87.88 81 GLY A O 1
ATOM 657 N N . ILE A 1 82 ? 19.978 -5.483 -0.382 1.00 89.19 82 ILE A N 1
ATOM 658 C CA . ILE A 1 82 ? 21.434 -5.667 -0.494 1.00 89.19 82 ILE A CA 1
ATOM 659 C C . ILE A 1 82 ? 22.145 -4.984 0.682 1.00 89.19 82 ILE A C 1
ATOM 661 O O . ILE A 1 82 ? 22.962 -5.610 1.362 1.00 89.19 82 ILE A O 1
ATOM 665 N N . ASN A 1 83 ? 21.772 -3.743 1.002 1.00 90.06 83 ASN A N 1
ATOM 666 C CA . ASN A 1 83 ? 22.347 -3.004 2.127 1.00 90.06 83 ASN A CA 1
ATOM 667 C C . ASN A 1 83 ? 22.136 -3.716 3.471 1.00 90.06 83 ASN A C 1
ATOM 669 O O . ASN A 1 83 ? 23.055 -3.776 4.293 1.00 90.06 83 ASN A O 1
ATOM 673 N N . ARG A 1 84 ? 20.951 -4.293 3.708 1.00 94.88 84 ARG A N 1
ATOM 674 C CA . ARG A 1 84 ? 20.676 -5.098 4.910 1.00 94.88 84 ARG A CA 1
ATOM 675 C C . ARG A 1 84 ? 21.550 -6.350 4.970 1.00 94.88 84 ARG A C 1
ATOM 677 O O . ARG A 1 84 ? 22.111 -6.628 6.030 1.00 94.88 84 ARG A O 1
ATOM 684 N N . ARG A 1 85 ? 21.722 -7.063 3.850 1.00 93.50 85 ARG A N 1
ATOM 685 C CA . ARG A 1 85 ? 22.598 -8.247 3.774 1.00 93.50 85 ARG A CA 1
ATOM 686 C C . ARG A 1 85 ? 24.051 -7.895 4.096 1.00 93.50 85 ARG A C 1
ATOM 688 O O . ARG A 1 85 ? 24.643 -8.536 4.958 1.00 93.50 85 ARG A O 1
ATOM 695 N N . ILE A 1 86 ? 24.593 -6.833 3.497 1.00 91.75 86 ILE A N 1
ATOM 696 C CA . ILE A 1 86 ? 25.961 -6.360 3.774 1.00 91.75 86 ILE A CA 1
ATOM 697 C C . ILE A 1 86 ? 26.129 -6.006 5.258 1.00 91.75 86 ILE A C 1
ATOM 699 O O . ILE A 1 86 ? 27.102 -6.419 5.888 1.00 91.75 86 ILE A O 1
ATOM 703 N N . LYS A 1 87 ? 25.175 -5.269 5.844 1.00 91.00 87 LYS A N 1
ATOM 704 C CA . LYS A 1 87 ? 25.205 -4.917 7.275 1.00 91.00 87 LYS A CA 1
ATOM 705 C C . LYS A 1 87 ? 25.174 -6.157 8.176 1.00 91.00 87 LYS A C 1
ATOM 707 O O . LYS A 1 87 ? 25.893 -6.195 9.173 1.00 91.00 87 LYS A O 1
ATOM 712 N N . SER A 1 88 ? 24.371 -7.163 7.829 1.00 91.94 88 SER A N 1
ATOM 713 C CA . SER A 1 88 ? 24.296 -8.429 8.567 1.00 91.94 88 SER A CA 1
ATOM 714 C C . SER A 1 88 ? 25.612 -9.210 8.493 1.00 91.94 88 SER A C 1
ATOM 716 O O . SER A 1 88 ? 26.130 -9.610 9.534 1.00 91.94 88 SER A O 1
ATOM 718 N N . LEU A 1 89 ? 26.209 -9.329 7.302 1.00 90.50 89 LEU A N 1
ATOM 719 C CA . LEU A 1 89 ? 27.506 -9.988 7.110 1.00 90.50 89 LEU A CA 1
ATOM 720 C C . LEU A 1 89 ? 28.618 -9.312 7.918 1.00 90.50 89 LEU A C 1
ATOM 722 O O . LEU A 1 89 ? 29.355 -9.994 8.624 1.00 90.50 89 LEU A O 1
ATOM 726 N N . LYS A 1 90 ? 28.693 -7.974 7.887 1.00 86.06 90 LYS A N 1
ATOM 727 C CA . LYS A 1 90 ? 29.655 -7.209 8.699 1.00 86.06 90 LYS A CA 1
ATOM 728 C C . LYS A 1 90 ? 29.491 -7.486 10.195 1.00 86.06 90 LYS A C 1
ATOM 730 O O . LYS A 1 90 ? 30.482 -7.665 10.890 1.00 86.06 90 LYS A O 1
ATOM 735 N N . ARG A 1 91 ? 28.249 -7.554 10.687 1.00 88.12 91 ARG A N 1
ATOM 736 C CA . ARG A 1 91 ? 27.961 -7.840 12.100 1.00 88.12 91 ARG A CA 1
ATOM 737 C C . ARG A 1 91 ? 28.392 -9.252 12.500 1.00 88.12 91 ARG A C 1
ATOM 739 O O . ARG A 1 91 ? 28.980 -9.417 13.556 1.00 88.12 91 ARG A O 1
ATOM 746 N N . ILE A 1 92 ? 28.126 -10.254 11.662 1.00 87.88 92 ILE A N 1
ATOM 747 C CA . ILE A 1 92 ? 28.528 -11.645 11.929 1.00 87.88 92 ILE A CA 1
ATOM 748 C C . ILE A 1 92 ? 30.054 -11.788 11.893 1.00 87.88 92 ILE A C 1
ATOM 750 O O . ILE A 1 92 ? 30.613 -12.481 12.736 1.00 87.88 92 ILE A O 1
ATOM 754 N N . ALA A 1 93 ? 30.723 -11.119 10.950 1.00 76.25 93 ALA A N 1
ATOM 755 C CA . ALA A 1 93 ? 32.180 -11.128 10.854 1.00 76.25 93 ALA A CA 1
ATOM 756 C C . ALA A 1 93 ? 32.848 -10.479 12.080 1.00 76.25 93 ALA A C 1
ATOM 758 O O . ALA A 1 93 ? 33.809 -11.033 12.595 1.00 76.25 93 ALA A O 1
ATOM 759 N N . LEU A 1 94 ? 32.303 -9.364 12.584 1.00 61.28 94 LEU A N 1
ATOM 760 C CA . LEU A 1 94 ? 32.815 -8.656 13.769 1.00 61.28 94 LEU A CA 1
ATOM 761 C C . LEU A 1 94 ? 32.535 -9.369 15.103 1.00 61.28 94 LEU A C 1
ATOM 763 O O . LEU A 1 94 ? 33.224 -9.117 16.077 1.00 61.28 94 LEU A O 1
ATOM 767 N N . ILE A 1 95 ? 31.516 -10.232 15.177 1.00 57.41 95 ILE A N 1
ATOM 768 C CA . ILE A 1 95 ? 31.204 -11.017 16.390 1.00 57.41 95 ILE A CA 1
ATOM 769 C C . ILE A 1 95 ? 32.078 -12.286 16.481 1.00 57.41 95 ILE A C 1
ATOM 771 O O . ILE A 1 95 ? 32.135 -12.926 17.527 1.00 57.41 95 ILE A O 1
ATOM 775 N N . ARG A 1 96 ? 32.751 -12.673 15.390 1.00 52.62 96 ARG A N 1
ATOM 776 C CA . ARG A 1 96 ? 33.599 -13.876 15.304 1.00 52.62 96 ARG A CA 1
ATOM 777 C C . ARG A 1 96 ? 35.108 -13.590 15.383 1.00 52.62 96 ARG A C 1
ATOM 779 O O . ARG A 1 96 ? 35.887 -14.511 15.149 1.00 52.62 96 ARG A O 1
ATOM 786 N N . SER A 1 97 ? 35.499 -12.355 15.692 1.00 48.91 97 SER A N 1
ATOM 787 C CA . SER A 1 97 ? 36.881 -11.904 15.931 1.00 48.91 97 SER A CA 1
ATOM 788 C C . SER A 1 97 ? 37.064 -11.505 17.385 1.00 48.91 97 SER A C 1
ATOM 790 O O . SER A 1 97 ? 38.108 -11.863 17.961 1.00 48.91 97 SER A O 1
#

Organism: NCBI:txid1040964

Sequence (97 aa):
MTQQNALDLIVKNHPQFEKVYDAYQDVFNALKKKRERLIDVLENYRRSGQNMDTAISTLKKNMTAVLNSVEYDFSNGPVEGINRRIKSLKRIALIRS

pLDDT: mean 79.86, std 11.56, range [47.09, 95.81]

Radius of gyration: 18.96 Å; chains: 1; bounding box: 55×37×29 Å